Protein AF-A0A2E4CV31-F1 (afdb_monomer_lite)

Radius of gyration: 22.53 Å; chains: 1; bounding box: 60×32×60 Å

Foldseek 3Di:
DFLLVVLLVLLVVLLVQLVVCVVVQWHPPVVPIQGCPDPDNVVVVVSSVVSNVSSVVSNVVSVVRVVVVVVVVVVPDDPPPPPPPPDD

Sequence (88 aa):
MTIANLALIAMFVMLAVATFDGLRGKTALGKFRLSKTDEDPTRFWFAIVLYINMAIGMWWLAGQARVAETEASRMEAPPVVPVTSAAT

Structure (mmCIF, N/CA/C/O backbone):
data_AF-A0A2E4CV31-F1
#
_entry.id   AF-A0A2E4CV31-F1
#
loop_
_atom_site.group_PDB
_atom_site.id
_atom_site.type_symbol
_atom_site.label_atom_id
_atom_site.label_alt_id
_atom_site.label_comp_id
_atom_site.label_asym_id
_atom_site.label_entity_id
_atom_site.label_seq_id
_atom_site.pdbx_PDB_ins_code
_atom_site.Cartn_x
_atom_site.Cartn_y
_atom_site.Cartn_z
_atom_site.occupancy
_atom_site.B_iso_or_equiv
_atom_site.auth_seq_id
_atom_site.auth_comp_id
_atom_site.auth_asym_id
_atom_site.auth_atom_id
_atom_site.pdbx_PDB_model_num
ATOM 1 N N . MET A 1 1 ? 11.794 8.447 -14.709 1.00 61.75 1 MET A N 1
ATOM 2 C CA . MET A 1 1 ? 11.229 7.497 -13.724 1.00 61.75 1 MET A CA 1
ATOM 3 C C . MET A 1 1 ? 10.227 6.632 -14.476 1.00 61.75 1 MET A C 1
ATOM 5 O O . MET A 1 1 ? 9.370 7.214 -15.123 1.00 61.75 1 MET A O 1
ATOM 9 N N . THR A 1 2 ? 10.389 5.306 -14.513 1.00 85.12 2 THR A N 1
ATOM 10 C CA . THR A 1 2 ? 9.559 4.418 -15.356 1.00 85.12 2 THR A CA 1
ATOM 11 C C . THR A 1 2 ? 8.178 4.167 -14.748 1.00 85.12 2 THR A C 1
ATOM 13 O O . THR A 1 2 ? 7.990 4.332 -13.538 1.00 85.12 2 THR A O 1
ATOM 16 N N . ILE A 1 3 ? 7.215 3.735 -15.571 1.00 81.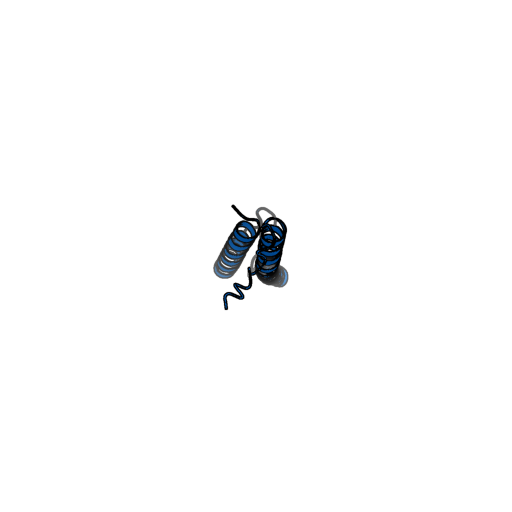94 3 ILE A N 1
ATOM 17 C CA . ILE A 1 3 ? 5.859 3.377 -15.112 1.00 81.94 3 ILE A CA 1
ATOM 18 C C . ILE A 1 3 ? 5.939 2.231 -14.099 1.00 81.94 3 ILE A C 1
ATOM 20 O O . ILE A 1 3 ? 5.273 2.258 -13.064 1.00 81.94 3 ILE A O 1
ATOM 24 N N . ALA A 1 4 ? 6.837 1.274 -14.341 1.00 81.44 4 ALA A N 1
ATOM 25 C CA . ALA A 1 4 ? 7.109 0.193 -13.408 1.00 81.44 4 ALA A CA 1
ATOM 26 C C . ALA A 1 4 ? 7.589 0.699 -12.036 1.00 81.44 4 ALA A C 1
ATOM 28 O O . ALA A 1 4 ? 7.146 0.196 -11.006 1.00 81.44 4 ALA A O 1
ATOM 29 N N . ASN A 1 5 ? 8.460 1.714 -11.994 1.00 83.75 5 ASN A N 1
ATOM 30 C CA . ASN A 1 5 ? 8.944 2.271 -10.727 1.00 83.75 5 ASN A CA 1
ATOM 31 C C . ASN A 1 5 ? 7.830 2.993 -9.954 1.00 83.75 5 ASN A C 1
ATOM 33 O O . ASN A 1 5 ? 7.756 2.862 -8.734 1.00 83.75 5 ASN A O 1
ATOM 37 N N . LEU A 1 6 ? 6.942 3.712 -10.649 1.00 84.69 6 LEU A N 1
ATOM 38 C CA . LEU A 1 6 ? 5.782 4.362 -10.027 1.00 84.69 6 LEU A CA 1
ATOM 39 C C . LEU A 1 6 ? 4.803 3.336 -9.437 1.00 84.69 6 LEU A C 1
ATOM 41 O O . LEU A 1 6 ? 4.361 3.498 -8.300 1.00 84.69 6 LEU A O 1
ATOM 45 N N . ALA A 1 7 ? 4.516 2.257 -10.170 1.00 81.75 7 ALA A N 1
ATOM 46 C CA . ALA A 1 7 ? 3.631 1.187 -9.712 1.00 81.75 7 ALA A CA 1
ATOM 47 C C . ALA A 1 7 ? 4.181 0.456 -8.473 1.00 81.75 7 ALA A C 1
ATOM 49 O O . ALA A 1 7 ? 3.435 0.193 -7.529 1.00 81.75 7 ALA A O 1
ATOM 50 N N . LEU A 1 8 ? 5.493 0.195 -8.424 1.00 84.19 8 LEU A N 1
ATOM 51 C CA . LEU A 1 8 ? 6.141 -0.409 -7.254 1.00 84.19 8 LEU A CA 1
ATOM 52 C C . LEU A 1 8 ? 6.071 0.493 -6.017 1.00 84.19 8 LEU A C 1
ATOM 54 O O . LEU A 1 8 ? 5.760 0.019 -4.927 1.00 84.19 8 LEU A O 1
ATOM 58 N N . ILE A 1 9 ? 6.310 1.797 -6.171 1.00 86.50 9 ILE A N 1
ATOM 59 C CA . ILE A 1 9 ? 6.188 2.744 -5.053 1.00 86.50 9 ILE A CA 1
ATOM 60 C C . ILE A 1 9 ? 4.740 2.801 -4.558 1.00 86.50 9 ILE A C 1
ATOM 62 O O . ILE A 1 9 ? 4.504 2.722 -3.354 1.00 86.50 9 ILE A O 1
ATOM 66 N N . ALA A 1 10 ? 3.767 2.879 -5.470 1.00 84.38 10 ALA A N 1
ATOM 67 C CA . ALA A 1 10 ? 2.350 2.876 -5.115 1.00 84.38 10 ALA A CA 1
ATOM 68 C C . ALA A 1 10 ? 1.950 1.602 -4.350 1.00 84.38 10 ALA A C 1
ATOM 70 O O . ALA A 1 10 ? 1.200 1.678 -3.377 1.00 84.38 10 ALA A O 1
ATOM 71 N N . MET A 1 11 ? 2.494 0.446 -4.741 1.00 89.19 11 MET A N 1
ATOM 72 C CA . MET A 1 11 ? 2.296 -0.828 -4.050 1.00 89.19 11 MET A CA 1
ATOM 73 C C . MET A 1 11 ? 2.804 -0.783 -2.599 1.00 89.19 11 MET A C 1
ATOM 75 O O . MET A 1 11 ? 2.051 -1.118 -1.682 1.00 89.19 11 MET A O 1
ATOM 79 N N . PHE A 1 12 ? 4.024 -0.288 -2.363 1.00 87.38 12 PHE A N 1
ATOM 80 C CA . PHE A 1 12 ? 4.559 -0.136 -1.004 1.00 87.38 12 PHE A CA 1
ATOM 81 C C . PHE A 1 12 ? 3.751 0.849 -0.154 1.00 87.38 12 PHE A C 1
ATOM 83 O O . PHE A 1 12 ? 3.483 0.575 1.015 1.00 87.38 12 PHE A O 1
ATOM 90 N N . VAL A 1 13 ? 3.325 1.974 -0.734 1.00 88.06 13 VAL A N 1
ATOM 91 C CA . VAL A 1 13 ? 2.496 2.965 -0.032 1.00 88.06 13 VAL A CA 1
ATOM 92 C C . VAL A 1 13 ? 1.151 2.359 0.369 1.00 88.06 13 VAL A C 1
ATOM 94 O O . VAL A 1 13 ? 0.737 2.512 1.516 1.00 88.06 13 VAL A O 1
ATOM 97 N N . MET A 1 14 ? 0.491 1.624 -0.531 1.00 86.69 14 MET A N 1
ATOM 98 C CA . MET A 1 14 ? -0.782 0.965 -0.225 1.00 86.69 14 MET A CA 1
ATOM 99 C C . MET A 1 14 ? -0.645 -0.084 0.881 1.00 86.69 14 MET A C 1
ATOM 101 O O . MET A 1 14 ? -1.476 -0.115 1.788 1.00 86.69 14 MET A O 1
ATOM 105 N N . LEU A 1 15 ? 0.421 -0.892 0.869 1.00 88.06 15 LEU A N 1
ATOM 106 C CA . LEU A 1 15 ? 0.687 -1.849 1.949 1.00 88.06 15 LEU A CA 1
ATOM 107 C C . LEU A 1 15 ? 0.977 -1.162 3.285 1.00 88.06 15 LEU A C 1
ATOM 109 O O . LEU A 1 15 ? 0.472 -1.599 4.321 1.00 88.06 15 LEU A O 1
ATOM 113 N N . ALA A 1 16 ? 1.760 -0.083 3.275 1.00 87.00 16 ALA A N 1
ATOM 114 C CA . ALA A 1 16 ? 2.042 0.684 4.480 1.00 87.00 16 ALA A CA 1
ATOM 115 C C . ALA A 1 16 ? 0.747 1.256 5.071 1.00 87.00 16 ALA A C 1
ATOM 117 O O . ALA A 1 16 ? 0.479 1.060 6.255 1.00 87.00 16 ALA A O 1
ATOM 118 N N . VAL A 1 17 ? -0.096 1.886 4.247 1.00 86.06 17 VAL A N 1
ATOM 119 C CA . VAL A 1 17 ? -1.395 2.430 4.675 1.00 86.06 17 VAL A CA 1
ATOM 120 C C . VAL A 1 17 ? -2.301 1.328 5.220 1.00 86.06 17 VAL A C 1
ATOM 122 O O . VAL A 1 17 ? -2.821 1.477 6.320 1.00 86.06 17 VAL A O 1
ATOM 125 N N . ALA A 1 18 ? -2.429 0.194 4.526 1.00 85.69 18 ALA A N 1
ATOM 126 C CA . ALA A 1 18 ? -3.233 -0.934 4.999 1.00 85.69 18 ALA A CA 1
ATOM 127 C C . ALA A 1 18 ? -2.735 -1.478 6.351 1.00 85.69 18 ALA A C 1
ATOM 129 O O . ALA A 1 18 ? -3.536 -1.787 7.235 1.00 85.69 18 ALA A O 1
ATOM 130 N N . THR A 1 19 ? -1.414 -1.542 6.542 1.00 85.62 19 THR A N 1
ATOM 131 C CA . THR A 1 19 ? -0.798 -1.966 7.807 1.00 85.62 19 THR A CA 1
ATOM 132 C C . THR A 1 19 ? -1.081 -0.960 8.923 1.00 85.62 19 THR A C 1
ATOM 134 O O . THR A 1 19 ? -1.506 -1.349 10.011 1.00 85.62 19 THR A O 1
ATOM 137 N N . PHE A 1 20 ? -0.908 0.340 8.665 1.00 86.62 20 PHE A N 1
ATOM 138 C CA . PHE A 1 20 ? -1.195 1.393 9.642 1.00 86.62 20 PHE A CA 1
ATOM 139 C C . PHE A 1 20 ? -2.676 1.464 10.011 1.00 86.62 20 PHE A C 1
ATOM 141 O O . PHE A 1 20 ? -2.994 1.582 11.196 1.00 86.62 20 PHE A O 1
ATOM 148 N N . ASP A 1 21 ? -3.572 1.355 9.034 1.00 84.38 21 ASP A N 1
ATOM 149 C CA . ASP A 1 21 ? -5.017 1.324 9.253 1.00 84.38 21 ASP A CA 1
ATOM 150 C C . ASP A 1 21 ? -5.392 0.084 10.073 1.00 84.38 21 ASP A C 1
ATOM 152 O O . ASP A 1 21 ? -6.124 0.189 11.059 1.00 84.38 21 ASP A O 1
ATOM 156 N N . GLY A 1 22 ? -4.801 -1.073 9.752 1.00 81.69 22 GLY A N 1
ATOM 157 C CA . GLY A 1 22 ? -4.917 -2.309 10.520 1.00 81.69 22 GLY A CA 1
ATOM 158 C C . GLY A 1 22 ? -4.474 -2.162 11.979 1.00 81.69 22 GLY A C 1
ATOM 159 O O . GLY A 1 22 ? -5.199 -2.589 12.875 1.00 81.69 22 GLY A O 1
ATOM 160 N N . LEU A 1 23 ? -3.334 -1.531 12.250 1.00 85.19 23 LEU A N 1
ATOM 161 C CA . LEU A 1 23 ? -2.838 -1.332 13.618 1.00 85.19 23 LEU A CA 1
ATOM 162 C C . LEU A 1 23 ? -3.657 -0.297 14.399 1.00 85.19 23 LEU A C 1
ATOM 164 O O . LEU A 1 23 ? -3.967 -0.507 15.568 1.00 85.19 23 LEU A O 1
ATOM 168 N N . ARG A 1 24 ? -4.035 0.814 13.757 1.00 82.56 24 ARG A N 1
ATOM 169 C CA . ARG A 1 24 ? -4.824 1.887 14.388 1.00 82.56 24 ARG A CA 1
ATOM 170 C C . ARG A 1 24 ? -6.294 1.523 14.557 1.00 82.56 24 ARG A C 1
ATOM 172 O O . ARG A 1 24 ? -6.998 2.183 15.317 1.00 82.56 24 ARG A O 1
ATOM 179 N N . GLY A 1 25 ? -6.765 0.526 13.812 1.00 78.62 25 GLY A N 1
ATOM 180 C CA . GLY A 1 25 ? -8.165 0.126 13.774 1.00 78.62 25 GLY A CA 1
ATOM 181 C C . GLY A 1 25 ? -9.099 1.209 13.242 1.00 78.62 25 GLY A C 1
ATOM 182 O O . GLY A 1 25 ? -10.294 1.144 13.499 1.00 78.62 25 GLY A O 1
ATOM 183 N N . LYS A 1 26 ? -8.565 2.210 12.534 1.00 80.81 26 LYS A N 1
ATOM 184 C CA . LYS A 1 26 ? -9.312 3.314 11.924 1.00 80.81 26 LYS A CA 1
ATOM 185 C C . LYS A 1 26 ? -8.710 3.617 10.565 1.00 80.81 26 LYS A C 1
ATOM 187 O O . LYS A 1 26 ? -7.509 3.871 10.500 1.00 80.81 26 LYS A O 1
ATOM 192 N N . THR A 1 27 ? -9.527 3.632 9.515 1.00 77.31 27 THR A N 1
ATOM 193 C CA . THR A 1 27 ? -9.038 3.965 8.173 1.00 77.31 27 THR A CA 1
ATOM 194 C C . THR A 1 27 ? -8.691 5.448 8.055 1.00 77.31 27 THR A C 1
ATOM 196 O O . THR A 1 27 ? -9.207 6.295 8.798 1.00 77.31 27 THR A O 1
ATOM 199 N N . ALA A 1 28 ? -7.817 5.791 7.109 1.00 70.00 28 ALA A N 1
ATOM 200 C CA . ALA A 1 28 ? -7.425 7.173 6.817 1.00 70.00 28 ALA A CA 1
ATOM 201 C C . ALA A 1 28 ? -8.408 7.935 5.888 1.00 70.00 28 ALA A C 1
ATOM 203 O O . ALA A 1 28 ? -8.042 8.941 5.288 1.00 70.00 28 ALA A O 1
ATOM 204 N N . LEU A 1 29 ? -9.675 7.509 5.784 1.00 68.69 29 LEU A N 1
ATOM 205 C CA . LEU A 1 29 ? -10.665 8.005 4.804 1.00 68.69 29 LEU A CA 1
ATOM 206 C C . LEU A 1 29 ? -11.387 9.327 5.180 1.00 68.69 29 LEU A C 1
ATOM 208 O O . LEU A 1 29 ? -12.514 9.584 4.752 1.00 68.69 29 LEU A O 1
ATOM 212 N N . GLY A 1 30 ? -10.759 10.207 5.968 1.00 70.81 30 GLY A N 1
ATOM 213 C CA . GLY A 1 30 ? -11.278 11.558 6.250 1.00 70.81 30 GLY A CA 1
ATOM 214 C C . GLY A 1 30 ? -12.655 11.592 6.937 1.00 70.81 30 GLY A C 1
ATOM 215 O O . GLY A 1 30 ? -12.759 11.311 8.127 1.00 70.81 30 GLY A O 1
ATOM 216 N N . LYS A 1 31 ? -13.716 11.976 6.210 1.00 65.00 31 LYS A N 1
ATOM 217 C CA . LYS A 1 31 ? -15.106 11.993 6.718 1.00 65.00 31 LYS A CA 1
ATOM 218 C C . LYS A 1 31 ? -15.755 10.598 6.723 1.00 65.00 31 LYS A C 1
ATOM 220 O O . LYS A 1 31 ? -16.702 10.376 7.465 1.00 65.00 31 LYS A O 1
ATOM 225 N N . PHE A 1 32 ? -15.221 9.659 5.940 1.00 71.56 32 PHE A N 1
ATOM 226 C CA . PHE A 1 32 ? -15.701 8.278 5.809 1.00 71.56 32 PHE A CA 1
ATOM 227 C C . PHE A 1 32 ? -14.791 7.285 6.539 1.00 71.56 32 PHE A C 1
ATOM 229 O O . PHE A 1 32 ? -14.562 6.173 6.064 1.00 71.56 32 PHE A O 1
ATOM 236 N N . ARG A 1 33 ? -14.203 7.695 7.670 1.00 73.81 33 ARG A N 1
ATOM 237 C CA . ARG A 1 33 ? -13.360 6.795 8.465 1.00 73.81 33 ARG A CA 1
ATOM 238 C C . ARG A 1 33 ? -14.206 5.630 8.937 1.00 73.81 33 ARG A C 1
ATOM 240 O O . ARG A 1 33 ? -15.235 5.823 9.569 1.00 73.81 33 ARG A O 1
ATOM 247 N N . LEU A 1 34 ? -13.731 4.442 8.616 1.00 78.81 34 LEU A N 1
ATOM 248 C CA . LEU A 1 34 ? -14.276 3.187 9.089 1.00 78.81 34 LEU A CA 1
ATOM 249 C C . LEU A 1 34 ? -13.453 2.791 10.311 1.00 78.81 34 LEU A C 1
ATOM 251 O O . LEU A 1 34 ? -12.225 2.934 10.292 1.00 78.81 34 LEU A O 1
ATOM 255 N N . SER A 1 35 ? -14.107 2.316 11.363 1.00 77.69 35 SER A N 1
ATOM 256 C CA . SER A 1 35 ? -13.449 1.792 12.555 1.00 77.69 35 SER A CA 1
ATOM 257 C C . SER A 1 35 ? -13.634 0.282 12.665 1.00 77.69 35 SER A C 1
ATOM 259 O O . SER A 1 35 ? -14.674 -0.267 12.309 1.00 77.69 35 SER A O 1
ATOM 261 N N . LYS A 1 36 ? -12.650 -0.396 13.259 1.00 73.75 36 LYS A N 1
ATOM 262 C CA . LYS A 1 36 ? -12.798 -1.774 13.756 1.00 73.75 36 LYS A CA 1
ATOM 263 C C . LYS A 1 36 ? -13.807 -1.889 14.900 1.00 73.75 36 LYS A C 1
ATOM 265 O O . LYS A 1 36 ? -14.197 -2.997 15.244 1.00 73.75 36 LYS A O 1
ATOM 270 N N . THR A 1 37 ? -14.153 -0.765 15.524 1.00 77.25 37 THR A N 1
ATOM 271 C CA . THR A 1 37 ? -15.049 -0.680 16.686 1.00 77.25 37 THR A CA 1
ATOM 272 C C . THR A 1 37 ? -16.439 -0.154 16.335 1.00 77.25 37 THR A C 1
ATOM 274 O O . THR A 1 37 ? -17.219 0.094 17.249 1.00 77.25 37 THR A O 1
ATOM 277 N N . ASP A 1 38 ? -16.720 0.104 15.055 1.00 77.44 38 ASP A 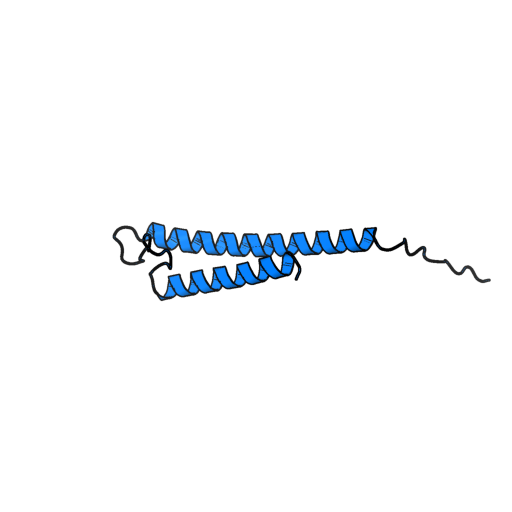N 1
ATOM 278 C CA . ASP A 1 38 ? -18.067 0.480 14.627 1.00 77.44 38 ASP A CA 1
ATOM 279 C C . ASP A 1 38 ? -18.995 -0.741 14.678 1.00 77.44 38 ASP A C 1
ATOM 281 O O . ASP A 1 38 ? -18.537 -1.882 14.724 1.00 77.44 38 ASP A O 1
ATOM 285 N N . GLU A 1 39 ? -20.305 -0.489 14.650 1.00 71.25 39 GLU A N 1
ATOM 286 C CA . GLU A 1 39 ? -21.356 -1.514 14.731 1.00 71.25 39 GLU A CA 1
ATOM 287 C C . GLU A 1 39 ? -21.231 -2.594 13.636 1.00 71.25 39 GLU A C 1
ATOM 289 O O . GLU A 1 39 ? -21.583 -3.749 13.859 1.00 71.25 39 GLU A O 1
ATOM 294 N N . ASP A 1 40 ? -20.647 -2.243 12.483 1.00 76.31 40 ASP A N 1
ATOM 295 C CA . ASP A 1 40 ? -20.329 -3.167 11.392 1.00 76.31 40 ASP A CA 1
ATOM 296 C C . ASP A 1 40 ? -18.849 -3.037 10.954 1.00 76.31 40 ASP A C 1
ATOM 298 O O . ASP A 1 40 ? -18.523 -2.296 10.014 1.00 76.31 40 ASP A O 1
ATOM 302 N N . PRO A 1 41 ? -17.918 -3.766 11.602 1.00 78.62 41 PRO A N 1
ATOM 303 C CA . PRO A 1 41 ? -16.491 -3.717 11.283 1.00 78.62 41 PRO A CA 1
ATOM 304 C C . PRO A 1 41 ? -16.159 -4.409 9.953 1.00 78.62 41 PRO A C 1
ATOM 306 O O . PRO A 1 41 ? -15.023 -4.331 9.480 1.00 78.62 41 PRO A O 1
ATOM 309 N N . THR A 1 42 ? -17.126 -5.076 9.315 1.00 84.44 42 THR A N 1
ATOM 310 C CA . THR A 1 42 ? -16.933 -5.783 8.040 1.00 84.44 42 THR A CA 1
ATOM 311 C C . THR A 1 42 ? -16.411 -4.837 6.966 1.00 84.44 42 THR A C 1
ATOM 313 O O . THR A 1 42 ? -15.478 -5.172 6.241 1.00 84.44 42 THR A O 1
ATOM 316 N N . ARG A 1 43 ? -16.943 -3.610 6.911 1.00 80.75 43 ARG A N 1
ATOM 317 C CA . ARG A 1 43 ? -16.535 -2.583 5.937 1.00 80.75 43 ARG A CA 1
ATOM 318 C C . ARG A 1 43 ? -15.083 -2.157 6.122 1.00 80.75 43 ARG A C 1
ATOM 320 O O . ARG A 1 43 ? -14.373 -1.951 5.140 1.00 80.75 43 ARG A O 1
ATOM 327 N N . PHE A 1 44 ? -14.638 -2.056 7.374 1.00 84.75 44 PHE A N 1
ATOM 328 C CA . PHE A 1 44 ? -13.251 -1.753 7.706 1.00 84.75 44 PHE A CA 1
ATOM 329 C C . PHE A 1 44 ? -12.312 -2.845 7.168 1.00 84.75 44 PHE A C 1
ATOM 331 O O . PHE A 1 44 ? -11.327 -2.550 6.491 1.00 84.75 44 PHE A O 1
ATOM 338 N N . TRP A 1 45 ? -12.636 -4.116 7.418 1.00 81.81 45 TRP A N 1
ATOM 339 C CA . TRP A 1 45 ? -11.822 -5.238 6.945 1.00 81.81 45 TRP A CA 1
ATOM 340 C C . TRP A 1 45 ? -11.871 -5.393 5.424 1.00 81.81 45 TRP A C 1
ATOM 342 O O . TRP A 1 45 ? -10.844 -5.672 4.807 1.00 81.81 45 TRP A O 1
ATOM 352 N N . PHE A 1 46 ? -13.025 -5.128 4.807 1.00 86.31 46 PHE A N 1
ATOM 353 C CA . PHE A 1 46 ? -13.177 -5.131 3.354 1.00 86.31 46 PHE A CA 1
ATOM 354 C C . PHE A 1 46 ? -12.285 -4.076 2.689 1.00 86.31 46 PHE A C 1
ATOM 356 O O . PHE A 1 46 ? -11.655 -4.359 1.672 1.00 86.31 46 PHE A O 1
ATOM 363 N N . ALA A 1 47 ? -12.155 -2.889 3.292 1.00 83.75 47 ALA A N 1
ATOM 364 C CA . ALA A 1 47 ? -11.241 -1.854 2.811 1.00 83.75 47 ALA A CA 1
ATOM 365 C C . ALA A 1 47 ? -9.771 -2.312 2.852 1.00 83.75 47 ALA A C 1
ATOM 367 O O . ALA A 1 47 ? -9.045 -2.117 1.880 1.00 83.75 47 ALA A O 1
ATOM 368 N N . ILE A 1 48 ? -9.342 -2.986 3.927 1.00 85.31 48 ILE A N 1
ATOM 369 C CA . ILE A 1 48 ? -7.982 -3.547 4.018 1.00 85.31 48 ILE A CA 1
ATOM 370 C C . ILE A 1 48 ? -7.745 -4.594 2.926 1.00 85.31 48 ILE A C 1
ATOM 372 O O . ILE A 1 48 ? -6.733 -4.538 2.228 1.00 85.31 48 ILE A O 1
ATOM 376 N N . VAL A 1 49 ? -8.676 -5.536 2.759 1.00 88.38 49 VAL A N 1
ATOM 377 C CA . VAL A 1 4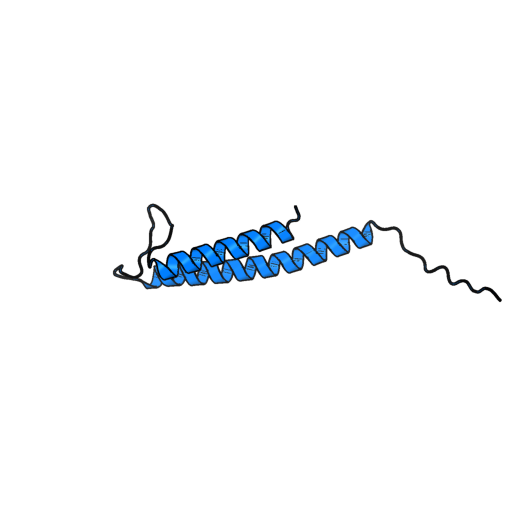9 ? -8.573 -6.585 1.732 1.00 88.38 49 VAL A CA 1
ATOM 378 C C . VAL A 1 49 ? -8.518 -5.971 0.331 1.00 88.38 49 VAL A C 1
ATOM 380 O O . VAL A 1 49 ? -7.725 -6.410 -0.503 1.00 88.38 49 VAL A O 1
ATOM 383 N N . LEU A 1 50 ? -9.308 -4.927 0.073 1.00 88.50 50 LEU A N 1
ATOM 384 C CA . LEU A 1 50 ? -9.266 -4.188 -1.185 1.00 88.50 50 LEU A CA 1
ATOM 385 C C . LEU A 1 50 ? -7.890 -3.549 -1.420 1.00 88.50 50 LEU A C 1
ATOM 387 O O . LEU A 1 50 ? -7.330 -3.720 -2.500 1.00 88.50 50 LEU A O 1
ATOM 391 N N . TYR A 1 51 ? -7.314 -2.871 -0.423 1.00 85.06 51 TYR A N 1
ATOM 392 C CA . TYR A 1 51 ? -5.987 -2.253 -0.548 1.00 85.06 51 TYR A CA 1
ATOM 393 C C . TYR A 1 51 ? -4.884 -3.276 -0.815 1.00 85.06 51 TYR A C 1
ATOM 395 O O . TYR A 1 51 ? -4.018 -3.033 -1.654 1.00 85.06 51 TYR A O 1
ATOM 403 N N . ILE A 1 52 ? -4.937 -4.440 -0.166 1.00 87.94 52 ILE A N 1
ATOM 404 C CA . ILE A 1 52 ? -3.988 -5.531 -0.418 1.00 87.94 52 ILE A CA 1
ATOM 405 C C . ILE A 1 52 ? -4.141 -6.058 -1.852 1.00 87.94 52 ILE A C 1
ATOM 407 O O . ILE A 1 52 ? -3.146 -6.197 -2.560 1.00 87.94 52 ILE A O 1
ATOM 411 N N . ASN A 1 53 ? -5.372 -6.291 -2.318 1.00 91.06 53 ASN A N 1
ATOM 412 C CA . ASN A 1 53 ? -5.619 -6.730 -3.695 1.00 91.06 53 ASN A CA 1
ATOM 413 C C . ASN A 1 53 ? -5.139 -5.701 -4.727 1.00 91.06 53 ASN A C 1
ATOM 415 O O . ASN A 1 53 ? -4.513 -6.068 -5.720 1.00 91.06 53 ASN A O 1
ATO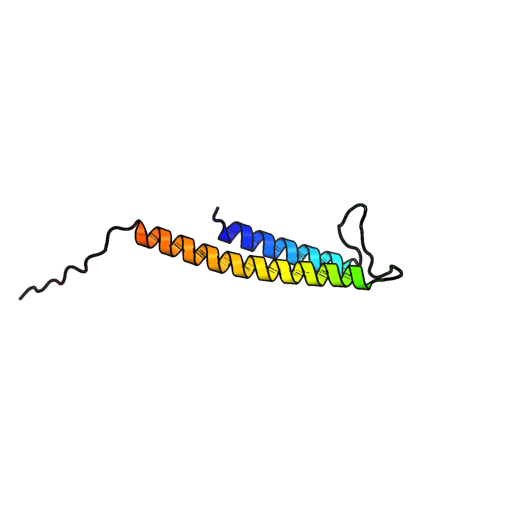M 419 N N . MET A 1 54 ? -5.371 -4.410 -4.482 1.00 87.81 54 MET A N 1
ATOM 420 C CA . MET A 1 54 ? -4.863 -3.338 -5.341 1.00 87.81 54 MET A CA 1
ATOM 421 C C . MET A 1 54 ? -3.332 -3.276 -5.338 1.00 87.81 54 MET A C 1
ATOM 423 O O . MET A 1 54 ? -2.733 -3.078 -6.393 1.00 87.81 54 MET A O 1
ATOM 427 N N . ALA A 1 55 ? -2.686 -3.494 -4.190 1.00 86.94 55 ALA A N 1
ATOM 428 C CA . ALA A 1 55 ? -1.231 -3.555 -4.094 1.00 86.94 55 ALA A CA 1
ATOM 429 C C . ALA A 1 55 ? -0.653 -4.721 -4.919 1.00 86.94 55 ALA A C 1
ATOM 431 O O . ALA A 1 55 ? 0.301 -4.525 -5.672 1.00 86.94 55 ALA A O 1
ATOM 432 N N . ILE A 1 56 ? -1.269 -5.907 -4.851 1.00 88.44 56 ILE A N 1
ATOM 433 C CA . ILE A 1 56 ? -0.902 -7.063 -5.688 1.00 88.44 56 ILE A CA 1
ATOM 434 C C . ILE A 1 56 ? -1.130 -6.750 -7.174 1.00 88.44 56 ILE A C 1
ATOM 436 O O . ILE A 1 56 ? -0.267 -7.037 -8.004 1.00 88.44 56 ILE A O 1
ATOM 440 N N . GLY A 1 57 ? -2.250 -6.108 -7.516 1.00 87.19 57 GLY A N 1
ATOM 441 C CA . GLY A 1 57 ? -2.537 -5.667 -8.881 1.00 87.19 57 GLY A CA 1
ATOM 442 C C . GLY A 1 57 ? -1.482 -4.699 -9.426 1.00 87.19 57 GLY A C 1
ATOM 443 O O . GLY A 1 57 ? -1.023 -4.863 -10.555 1.00 87.19 57 GLY A O 1
ATOM 444 N N . MET A 1 58 ? -1.031 -3.737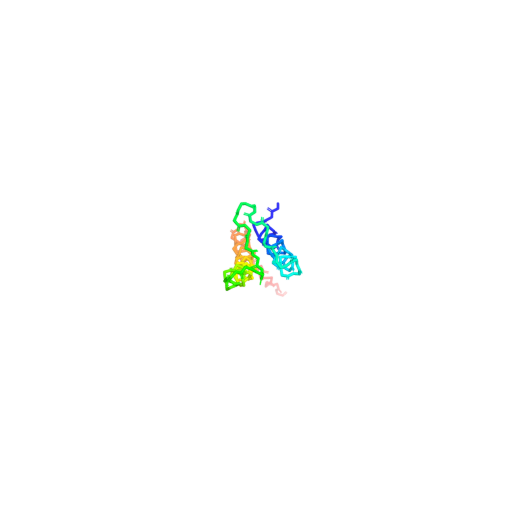 -8.616 1.00 83.62 58 MET A N 1
ATOM 445 C CA . MET A 1 58 ? 0.046 -2.815 -8.998 1.00 83.62 58 MET A CA 1
ATOM 446 C C . MET A 1 58 ? 1.396 -3.514 -9.149 1.00 83.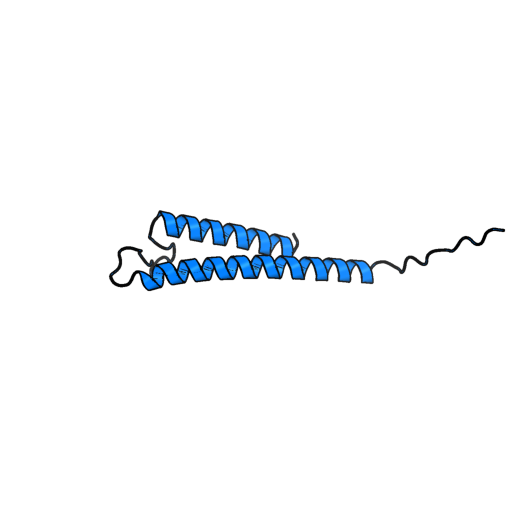62 58 MET A C 1
ATOM 448 O O . MET A 1 58 ? 2.143 -3.193 -10.071 1.00 83.62 58 MET A O 1
ATOM 452 N N . TRP A 1 59 ? 1.706 -4.488 -8.290 1.00 87.38 59 TRP A N 1
ATOM 453 C CA . TRP A 1 59 ? 2.900 -5.319 -8.446 1.00 87.38 59 TRP A CA 1
ATOM 454 C C . TRP A 1 59 ? 2.881 -6.087 -9.774 1.00 87.38 59 TRP A C 1
ATOM 456 O O . TRP A 1 59 ? 3.860 -6.072 -10.522 1.00 87.38 59 TRP A O 1
ATOM 466 N N . TRP A 1 60 ? 1.747 -6.709 -10.102 1.00 89.62 60 TRP A N 1
ATOM 467 C CA . TRP A 1 60 ? 1.556 -7.408 -11.371 1.00 89.62 60 TRP A CA 1
ATOM 468 C C . TRP A 1 60 ? 1.704 -6.470 -12.579 1.00 89.62 60 TRP A C 1
ATOM 470 O O . TRP A 1 60 ? 2.452 -6.772 -13.510 1.00 89.62 60 TRP A O 1
ATOM 480 N N . LEU A 1 61 ? 1.050 -5.303 -12.544 1.00 86.31 61 LEU A N 1
ATOM 481 C CA . LEU A 1 61 ? 1.157 -4.274 -13.585 1.00 86.31 61 LEU A CA 1
ATOM 482 C C . LEU A 1 61 ? 2.594 -3.771 -13.761 1.00 86.31 61 LEU A C 1
ATOM 484 O O . LEU A 1 61 ? 3.030 -3.563 -14.892 1.00 86.31 61 LEU A O 1
ATOM 488 N N . ALA A 1 62 ? 3.351 -3.621 -12.672 1.00 86.94 62 ALA A N 1
ATOM 489 C CA . ALA A 1 62 ? 4.761 -3.252 -12.742 1.00 86.94 62 ALA A CA 1
ATOM 490 C C . ALA A 1 62 ? 5.588 -4.301 -13.501 1.00 86.94 62 ALA A C 1
ATOM 492 O O . ALA A 1 62 ? 6.472 -3.937 -14.277 1.00 86.94 62 ALA A O 1
ATOM 493 N N . GLY A 1 63 ? 5.286 -5.590 -13.311 1.00 85.12 63 GLY A N 1
ATOM 494 C CA . GLY A 1 63 ? 5.897 -6.681 -14.069 1.00 85.12 63 GLY A CA 1
ATOM 495 C C . GLY A 1 63 ? 5.631 -6.564 -15.571 1.00 85.12 63 GLY A C 1
ATOM 496 O O . GLY A 1 63 ? 6.570 -6.594 -16.363 1.00 85.12 63 GLY A O 1
ATOM 497 N N . GLN A 1 64 ? 4.372 -6.342 -15.955 1.00 86.94 64 GLN A N 1
ATOM 498 C CA . GLN A 1 64 ? 3.978 -6.174 -17.361 1.00 86.94 64 GLN A CA 1
ATOM 499 C C . GLN A 1 64 ? 4.629 -4.940 -18.007 1.00 86.94 64 GLN A C 1
ATOM 501 O O . GLN A 1 64 ? 5.145 -5.019 -19.120 1.00 86.94 64 GLN A O 1
ATOM 506 N N . ALA A 1 65 ? 4.683 -3.813 -17.289 1.00 84.31 65 ALA A N 1
ATOM 507 C CA . ALA A 1 65 ? 5.302 -2.585 -17.786 1.00 84.31 65 ALA A CA 1
ATOM 508 C C . ALA A 1 65 ? 6.802 -2.761 -18.096 1.00 84.31 65 ALA A C 1
ATOM 510 O O . ALA A 1 65 ? 7.283 -2.246 -19.102 1.00 84.31 65 ALA A O 1
ATOM 511 N N . ARG A 1 66 ? 7.537 -3.534 -17.283 1.00 83.81 66 ARG A N 1
ATOM 512 C CA . ARG A 1 66 ? 8.961 -3.833 -17.536 1.00 83.81 66 ARG A CA 1
ATOM 513 C C . ARG A 1 66 ? 9.176 -4.683 -18.785 1.00 83.81 66 ARG A C 1
ATOM 515 O O . ARG A 1 66 ? 10.149 -4.465 -19.505 1.00 83.81 66 ARG A O 1
ATOM 522 N N . VAL A 1 67 ? 8.292 -5.651 -19.034 1.00 84.88 67 VAL A N 1
ATOM 523 C CA . VAL A 1 67 ? 8.349 -6.483 -20.246 1.00 84.88 67 VAL A CA 1
ATOM 524 C C . VAL A 1 67 ? 8.140 -5.609 -21.481 1.00 84.88 67 VAL A C 1
ATOM 526 O O . VAL A 1 67 ? 8.971 -5.638 -22.384 1.00 84.88 67 VAL A O 1
ATOM 529 N N . ALA A 1 68 ? 7.115 -4.753 -21.470 1.00 82.56 68 ALA A N 1
ATOM 530 C CA . ALA A 1 68 ? 6.834 -3.837 -22.574 1.00 82.56 68 ALA A CA 1
ATOM 531 C C . ALA A 1 68 ? 7.991 -2.854 -22.850 1.00 82.56 68 ALA A C 1
ATOM 533 O O . ALA A 1 68 ? 8.364 -2.655 -24.003 1.00 82.56 68 ALA A O 1
ATOM 534 N N . GLU A 1 69 ? 8.609 -2.278 -21.810 1.00 81.69 69 GLU A N 1
ATOM 535 C CA . GLU A 1 69 ? 9.788 -1.403 -21.955 1.00 81.69 69 GLU A CA 1
ATOM 536 C C . GLU A 1 69 ? 10.990 -2.145 -22.569 1.00 81.69 69 GLU A C 1
ATOM 538 O O . GLU A 1 69 ? 11.719 -1.591 -23.398 1.00 81.69 69 GLU A O 1
ATOM 543 N N . THR A 1 70 ? 11.180 -3.413 -22.197 1.00 83.44 70 THR A N 1
ATOM 544 C CA . THR A 1 70 ? 12.256 -4.265 -22.729 1.00 83.44 70 THR A CA 1
ATOM 545 C C . THR A 1 70 ? 12.025 -4.603 -24.202 1.00 83.44 70 THR A C 1
ATOM 547 O O . THR A 1 70 ? 12.956 -4.535 -25.005 1.00 83.44 70 THR A O 1
ATOM 550 N N . GLU A 1 71 ? 10.791 -4.941 -24.581 1.00 79.94 71 GLU A N 1
ATOM 551 C CA . GLU A 1 71 ? 10.430 -5.224 -25.974 1.00 79.94 71 GLU A CA 1
ATOM 552 C C . GLU A 1 71 ? 10.539 -3.982 -26.861 1.00 79.94 71 GLU A C 1
ATOM 554 O O . GLU A 1 71 ? 11.133 -4.063 -27.937 1.00 79.94 71 GLU A O 1
ATOM 559 N N . ALA A 1 72 ? 10.059 -2.826 -26.390 1.00 77.56 72 ALA A N 1
ATOM 560 C CA . ALA A 1 72 ? 10.203 -1.555 -27.097 1.00 77.56 72 ALA A CA 1
ATOM 561 C C . ALA A 1 72 ? 11.683 -1.226 -27.358 1.00 77.56 72 ALA A C 1
ATOM 563 O O . ALA A 1 72 ? 12.068 -0.936 -28.490 1.00 77.56 72 ALA A O 1
ATOM 564 N N . SER A 1 73 ? 12.531 -1.387 -26.338 1.00 79.94 73 SER A N 1
ATOM 565 C CA . SER A 1 73 ? 13.977 -1.153 -26.452 1.00 79.94 73 SER A CA 1
ATOM 566 C C . SER A 1 73 ? 14.659 -2.125 -27.428 1.00 79.94 73 SER A C 1
ATOM 568 O O . SER A 1 73 ? 15.606 -1.756 -28.120 1.00 79.94 73 SER A O 1
ATOM 570 N N . ARG A 1 74 ? 14.182 -3.376 -27.519 1.00 75.19 74 ARG A N 1
ATOM 571 C CA . ARG A 1 74 ? 14.700 -4.379 -28.465 1.00 75.19 74 ARG A CA 1
ATOM 572 C C . ARG A 1 74 ? 14.325 -4.074 -29.916 1.00 75.19 74 ARG A C 1
ATOM 574 O O . ARG A 1 74 ? 15.098 -4.411 -30.805 1.00 75.19 74 ARG A O 1
ATOM 581 N N . MET A 1 75 ? 13.154 -3.485 -30.154 1.00 74.31 75 MET A N 1
ATOM 582 C CA . MET A 1 75 ? 12.701 -3.105 -31.498 1.00 74.31 75 MET A CA 1
ATOM 583 C C . MET A 1 75 ? 13.391 -1.836 -32.017 1.00 74.31 75 MET A C 1
ATOM 585 O O . MET A 1 75 ? 13.501 -1.661 -33.227 1.00 74.31 75 MET A O 1
ATOM 589 N N . GLU A 1 76 ? 13.865 -0.969 -31.120 1.00 72.62 76 GLU A N 1
ATOM 590 C CA . GLU A 1 76 ? 14.575 0.270 -31.463 1.00 72.62 76 GLU A CA 1
ATOM 591 C C . GLU A 1 76 ? 16.078 0.043 -31.731 1.00 72.62 76 GLU A C 1
ATOM 593 O O . GLU A 1 76 ? 16.709 0.800 -32.470 1.00 72.62 76 GLU A O 1
ATOM 598 N N . ALA A 1 77 ? 16.659 -1.033 -31.188 1.00 65.44 77 ALA A N 1
ATOM 599 C CA . ALA A 1 77 ? 18.030 -1.433 -31.492 1.00 65.44 77 ALA A CA 1
ATOM 600 C C . ALA A 1 77 ? 18.128 -2.051 -32.905 1.00 65.44 77 ALA A C 1
ATOM 602 O O . ALA A 1 77 ? 17.341 -2.943 -33.237 1.00 65.44 77 ALA A O 1
ATOM 603 N N . PRO A 1 78 ? 19.104 -1.643 -33.746 1.00 63.66 78 PRO A N 1
ATOM 604 C CA . PRO A 1 78 ? 19.298 -2.262 -35.053 1.00 63.66 78 PRO A CA 1
ATOM 605 C C . PRO A 1 78 ? 19.571 -3.764 -34.882 1.00 63.66 78 PRO A C 1
ATOM 607 O O . PRO A 1 78 ? 20.218 -4.159 -33.904 1.00 63.66 78 PRO A O 1
ATOM 610 N N . PRO A 1 79 ? 19.098 -4.620 -35.808 1.00 65.50 79 PRO A N 1
ATOM 611 C CA . PRO A 1 79 ? 19.305 -6.054 -35.701 1.00 65.50 79 PRO A CA 1
ATOM 612 C C . PRO A 1 79 ? 20.806 -6.329 -35.618 1.00 65.50 79 PRO A C 1
ATOM 614 O O . PRO A 1 79 ? 21.556 -6.032 -36.548 1.00 65.50 79 PRO A O 1
ATOM 617 N N . VAL A 1 80 ? 21.248 -6.897 -34.493 1.00 66.44 80 VAL A N 1
ATOM 618 C CA . VAL A 1 80 ? 22.594 -7.455 -34.369 1.00 66.44 80 VAL A CA 1
ATOM 619 C C . VAL A 1 80 ? 22.615 -8.680 -35.270 1.00 66.44 80 VAL A C 1
ATOM 621 O O . VAL A 1 80 ? 22.246 -9.777 -34.857 1.00 66.44 80 VAL A O 1
ATOM 624 N N . VAL A 1 81 ? 22.963 -8.475 -36.539 1.00 67.12 81 VAL A N 1
ATOM 625 C CA . VAL A 1 81 ? 23.267 -9.566 -37.457 1.00 67.12 81 VAL A CA 1
ATOM 626 C C . VAL A 1 81 ? 24.529 -10.219 -36.897 1.00 67.12 81 VAL A C 1
ATOM 628 O O . VAL A 1 81 ? 25.565 -9.550 -36.846 1.00 67.12 81 VAL A O 1
ATOM 631 N N . PRO A 1 82 ? 24.485 -11.479 -36.426 1.00 63.00 82 PRO A N 1
ATOM 632 C CA . PRO A 1 82 ? 25.706 -12.169 -36.064 1.00 63.00 82 PRO A CA 1
ATOM 633 C C . PRO A 1 82 ? 26.501 -12.324 -37.356 1.00 63.00 82 PRO A C 1
ATOM 635 O O . PRO A 1 82 ? 26.146 -13.121 -38.226 1.00 63.00 82 PRO A O 1
ATOM 638 N N . VAL A 1 83 ? 27.551 -11.518 -37.515 1.00 63.69 83 VAL A N 1
ATOM 639 C CA . VAL A 1 83 ? 28.522 -11.719 -38.585 1.00 63.69 83 VAL A CA 1
ATOM 640 C C . VAL A 1 83 ? 29.186 -13.051 -38.267 1.00 63.69 83 VAL A C 1
ATOM 642 O O . VAL A 1 83 ? 30.078 -13.136 -37.426 1.00 63.69 83 VAL A O 1
ATOM 645 N N . THR A 1 84 ? 28.684 -14.121 -38.884 1.00 63.78 84 THR A N 1
ATOM 646 C CA . THR A 1 84 ? 29.392 -15.394 -38.935 1.00 63.78 84 THR A CA 1
ATOM 647 C C . THR A 1 84 ? 30.680 -15.105 -39.684 1.00 63.78 84 THR A C 1
ATOM 649 O O . THR A 1 84 ? 30.697 -14.996 -40.907 1.00 63.78 84 THR A O 1
ATOM 652 N N . SER A 1 85 ? 31.756 -14.910 -38.926 1.00 58.91 85 SER A N 1
ATOM 653 C CA . SER A 1 85 ? 33.117 -14.962 -39.433 1.00 58.91 85 SER A CA 1
ATOM 654 C C . SER A 1 85 ? 33.381 -16.404 -39.861 1.00 58.91 85 SER A C 1
ATOM 656 O O . SER A 1 85 ? 33.985 -17.184 -39.128 1.00 58.91 85 SER A O 1
ATOM 658 N N . ALA A 1 86 ? 32.896 -16.773 -41.045 1.00 60.91 86 ALA A N 1
ATOM 659 C CA . ALA A 1 86 ? 33.460 -17.871 -41.806 1.00 60.91 86 ALA A CA 1
ATOM 660 C C . ALA A 1 86 ? 34.796 -17.365 -42.365 1.00 60.91 86 ALA A C 1
ATOM 662 O O . ALA A 1 86 ? 34.872 -16.883 -43.492 1.00 60.91 86 ALA A O 1
ATOM 663 N N . ALA A 1 87 ? 35.827 -17.395 -41.525 1.00 56.19 87 ALA A N 1
ATOM 664 C CA . ALA A 1 87 ? 37.205 -17.254 -41.955 1.00 56.19 87 ALA A CA 1
ATOM 665 C C . ALA A 1 87 ? 37.838 -18.646 -41.878 1.00 56.19 87 ALA A C 1
ATOM 667 O O . ALA A 1 87 ? 37.966 -19.221 -40.798 1.00 56.19 87 ALA A O 1
ATOM 668 N N . THR A 1 88 ? 38.084 -19.160 -43.083 1.00 52.59 88 THR A N 1
ATOM 669 C CA . THR A 1 88 ? 38.952 -20.270 -43.510 1.00 52.59 88 THR A CA 1
ATOM 670 C C . THR A 1 88 ? 40.152 -20.563 -42.630 1.00 52.59 88 THR A C 1
ATOM 672 O O . THR A 1 88 ? 40.817 -19.589 -42.214 1.00 52.59 88 THR A O 1
#

Secondary structure (DSSP, 8-state):
--HHHHHHHHHHHHHHHHHHHHHHTB-S-GGG--BTTSS-THHHHHHHHHHHHHHHHHHHHHHHHHHHHHHHHHHHSPP---------

pLDDT: mean 79.31, std 8.94, range [52.59, 91.06]